Protein AF-A0A443S593-F1 (afdb_monomer_lite)

Radius of gyration: 16.6 Å; chains: 1; bounding box: 36×30×39 Å

Sequence (75 aa):
MFFMNFLTSVDVEHIICYNEDFKCSIIERFHRTLKSKMFKFFTAFNTRRYIDVLQEIVQSYNNSYHSSIKMAPNE

Secondary structure (DSSP, 8-state):
-HHHHHHHHTT--------TTTTTHHHHHHHHHHHHHHHHHHHHHT----TTTHHHHHHHHHTS-BTTTTB-TT-

Organism: NCBI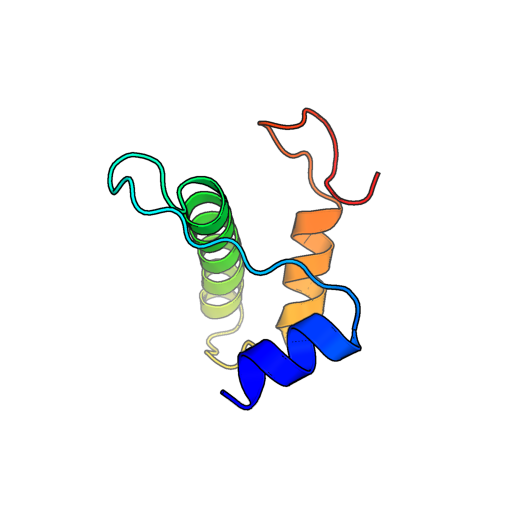:txid299467

InterPro domains:
  IPR001584 Integrase, catalytic core [PS50994] (1-75)
  IPR012337 Ribonuclease H-like superfamily [SSF53098] (25-75)
  IPR036397 Ribonuclease H superfamily [G3DSA:3.30.420.10] (2-75)

Structure (mmCIF, N/CA/C/O backbone):
data_AF-A0A443S593-F1
#
_entry.id   AF-A0A443S593-F1
#
loop_
_atom_site.group_PDB
_atom_site.id
_atom_site.type_symbol
_atom_site.label_atom_id
_atom_site.label_alt_id
_atom_site.label_comp_id
_atom_site.label_asym_id
_atom_site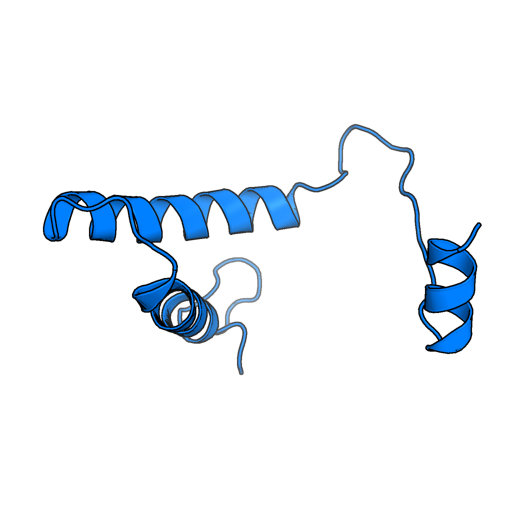.label_entity_id
_atom_site.label_seq_id
_atom_site.pdbx_PDB_ins_code
_atom_site.Cartn_x
_atom_site.Cartn_y
_atom_site.Cartn_z
_atom_site.occupancy
_atom_site.B_iso_or_equiv
_atom_site.auth_seq_id
_atom_site.auth_comp_id
_atom_site.auth_asym_id
_atom_site.auth_atom_id
_atom_site.pdbx_PDB_model_num
ATOM 1 N N . MET A 1 1 ? 26.481 -11.663 -6.145 1.00 65.19 1 MET A N 1
ATOM 2 C CA . MET A 1 1 ? 26.016 -12.091 -7.485 1.00 65.19 1 MET A CA 1
ATOM 3 C C . MET A 1 1 ? 24.737 -12.938 -7.444 1.00 65.19 1 MET A C 1
ATOM 5 O O . MET A 1 1 ? 23.937 -12.796 -8.352 1.00 65.19 1 MET A O 1
ATOM 9 N N . PHE A 1 2 ? 24.484 -13.733 -6.389 1.00 88.88 2 PHE A N 1
ATOM 10 C CA . PHE A 1 2 ? 23.288 -14.595 -6.259 1.00 88.88 2 PHE A CA 1
ATOM 11 C C . PHE A 1 2 ? 21.941 -13.901 -6.546 1.00 88.88 2 PHE A C 1
ATOM 13 O O . PHE A 1 2 ? 21.164 -14.406 -7.343 1.00 88.88 2 PHE A O 1
ATOM 20 N N . PHE A 1 3 ? 21.687 -12.724 -5.959 1.00 92.81 3 PHE A N 1
ATOM 21 C CA . PHE A 1 3 ? 20.427 -12.000 -6.174 1.00 92.81 3 PHE A CA 1
ATOM 22 C C . PHE A 1 3 ? 20.238 -11.539 -7.627 1.00 92.81 3 PHE A C 1
ATOM 24 O O . PHE A 1 3 ? 19.172 -11.742 -8.191 1.00 92.81 3 PHE A O 1
ATOM 31 N N . MET A 1 4 ? 21.281 -10.991 -8.261 1.00 91.00 4 MET A N 1
ATOM 32 C CA . MET A 1 4 ? 21.202 -10.570 -9.668 1.00 91.00 4 MET A CA 1
ATOM 33 C C . MET A 1 4 ? 20.989 -11.764 -10.595 1.00 91.00 4 MET A C 1
ATOM 35 O O . MET A 1 4 ? 20.144 -11.701 -11.478 1.00 91.00 4 MET A O 1
ATOM 39 N N . ASN A 1 5 ? 21.675 -12.881 -10.331 1.00 93.12 5 ASN A N 1
ATOM 40 C CA . ASN A 1 5 ? 21.473 -14.119 -11.084 1.00 93.12 5 ASN A CA 1
ATOM 41 C C . ASN A 1 5 ? 20.035 -14.641 -10.940 1.00 93.12 5 ASN A C 1
ATOM 43 O O . ASN A 1 5 ? 19.465 -15.123 -11.914 1.00 93.12 5 ASN A O 1
ATOM 47 N N . PHE A 1 6 ? 19.439 -14.523 -9.749 1.00 96.00 6 PHE A N 1
ATOM 48 C CA . PHE A 1 6 ? 18.032 -14.859 -9.538 1.00 96.00 6 PHE A CA 1
ATOM 49 C C . PHE A 1 6 ? 17.108 -13.957 -10.365 1.00 96.00 6 PHE A C 1
ATOM 51 O O . PHE A 1 6 ? 16.265 -14.481 -11.083 1.00 96.00 6 PHE A O 1
ATOM 58 N N . LEU A 1 7 ? 17.297 -12.633 -10.335 1.00 95.38 7 LEU A N 1
ATOM 59 C CA . LEU A 1 7 ? 16.483 -11.701 -11.128 1.00 95.38 7 LEU A CA 1
ATOM 60 C C . LEU A 1 7 ? 16.563 -11.996 -12.630 1.00 95.38 7 LEU A C 1
ATOM 62 O O . LEU A 1 7 ? 15.530 -12.088 -13.285 1.00 95.38 7 LEU A O 1
ATOM 66 N N . THR A 1 8 ? 17.764 -12.260 -13.153 1.00 93.81 8 THR A N 1
ATOM 67 C CA . THR A 1 8 ? 17.943 -12.681 -14.550 1.00 93.81 8 THR A CA 1
ATOM 68 C C . THR A 1 8 ? 17.240 -14.009 -14.843 1.00 93.81 8 THR A C 1
ATOM 70 O O . THR A 1 8 ? 16.675 -14.170 -15.917 1.00 93.81 8 THR A O 1
ATOM 73 N N . SER A 1 9 ? 17.225 -14.955 -13.896 1.00 96.38 9 SER A N 1
ATOM 74 C CA . SER A 1 9 ? 16.545 -16.248 -14.082 1.00 96.38 9 SER A CA 1
ATOM 75 C C . SER A 1 9 ? 15.016 -16.150 -14.137 1.00 96.38 9 SER A C 1
ATOM 77 O O . SER A 1 9 ? 14.383 -17.031 -14.712 1.00 96.38 9 SER A O 1
ATOM 79 N N . VAL A 1 10 ? 14.430 -15.093 -13.562 1.00 96.81 10 VAL A N 1
ATOM 80 C CA . VAL A 1 10 ? 12.978 -14.836 -13.567 1.00 96.81 10 VAL A CA 1
ATOM 81 C C . VAL A 1 10 ? 12.570 -13.721 -14.537 1.00 96.81 10 VAL A C 1
ATOM 83 O O . VAL A 1 10 ? 11.453 -13.225 -14.443 1.00 96.81 10 VAL A O 1
ATOM 86 N N . ASP A 1 11 ? 13.467 -13.333 -15.451 1.00 96.06 11 ASP A N 1
ATOM 87 C CA . ASP A 1 11 ? 13.254 -12.278 -16.455 1.00 96.06 11 ASP A CA 1
ATOM 88 C C . ASP A 1 11 ? 12.874 -10.908 -15.855 1.00 96.06 11 ASP A C 1
ATOM 90 O O . ASP A 1 11 ? 12.012 -10.185 -16.349 1.00 96.06 11 ASP A O 1
ATOM 94 N N . VAL A 1 12 ? 13.515 -10.545 -14.738 1.00 95.75 12 VAL A N 1
ATOM 95 C CA . VAL A 1 12 ? 13.326 -9.248 -14.075 1.00 95.75 12 VAL A CA 1
ATOM 96 C C . VAL A 1 12 ? 14.547 -8.360 -14.291 1.00 95.75 12 VAL A C 1
ATOM 98 O O . VAL A 1 12 ? 15.659 -8.677 -13.860 1.00 95.75 12 VAL A O 1
ATOM 101 N N . GLU A 1 13 ? 14.326 -7.197 -14.905 1.00 92.00 13 GLU A N 1
ATOM 102 C CA . GLU A 1 13 ? 15.348 -6.163 -15.054 1.00 92.00 13 GLU A CA 1
ATOM 103 C C . GLU A 1 13 ? 15.593 -5.437 -13.721 1.00 92.00 13 GLU A C 1
ATOM 105 O O . GLU A 1 13 ? 14.678 -4.905 -13.088 1.00 92.00 13 GLU A O 1
ATOM 110 N N . HIS A 1 14 ? 16.854 -5.395 -13.286 1.00 89.62 14 HIS 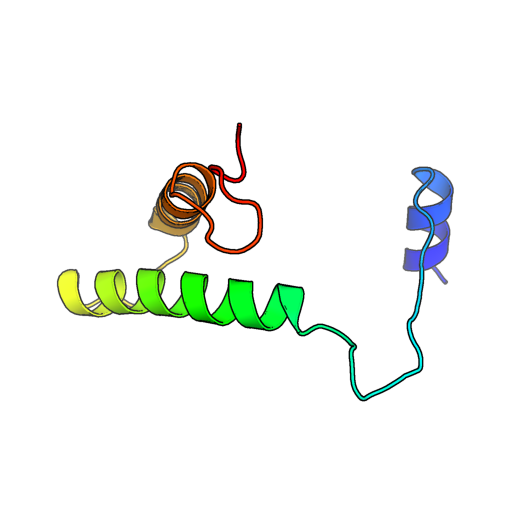A N 1
ATOM 111 C CA . HIS A 1 14 ? 17.252 -4.686 -12.075 1.00 89.62 14 HIS A CA 1
ATOM 112 C C . HIS A 1 14 ? 17.771 -3.285 -12.400 1.00 89.62 14 HIS A C 1
ATOM 114 O O . HIS A 1 14 ? 18.893 -3.122 -12.883 1.00 89.62 14 HIS A O 1
ATOM 120 N N . ILE A 1 15 ? 16.978 -2.268 -12.065 1.00 86.12 15 ILE A N 1
ATOM 121 C CA . ILE A 1 15 ? 17.318 -0.865 -12.309 1.00 86.12 15 ILE A CA 1
ATOM 122 C C . ILE A 1 15 ? 17.742 -0.197 -11.001 1.00 86.12 15 ILE A C 1
ATOM 124 O O . ILE A 1 15 ? 16.996 -0.168 -10.021 1.00 86.12 15 ILE A O 1
ATOM 128 N N . ILE A 1 16 ? 18.936 0.398 -11.006 1.00 84.56 16 ILE A N 1
ATOM 129 C CA . ILE A 1 16 ? 19.418 1.260 -9.925 1.00 84.56 16 ILE A CA 1
ATOM 130 C C . ILE A 1 16 ? 19.339 2.699 -10.419 1.00 84.56 16 ILE A C 1
ATOM 132 O O . ILE A 1 16 ? 20.073 3.107 -11.316 1.00 84.56 16 ILE A O 1
ATOM 136 N N . CYS A 1 17 ? 18.470 3.498 -9.813 1.00 77.25 17 CYS A N 1
ATOM 137 C CA . CYS A 1 17 ? 18.520 4.937 -10.028 1.00 77.25 17 CYS A CA 1
ATOM 138 C C . CYS A 1 17 ? 19.728 5.505 -9.267 1.00 77.25 17 CYS A C 1
ATOM 140 O O . CYS A 1 17 ? 19.982 5.100 -8.133 1.00 77.25 17 CYS A O 1
ATOM 142 N N . TYR A 1 18 ? 20.455 6.471 -9.841 1.00 75.75 18 TYR A N 1
ATOM 143 C CA . TYR A 1 18 ? 21.596 7.147 -9.189 1.00 75.75 18 TYR A CA 1
ATOM 144 C C . TYR A 1 18 ? 21.284 8.581 -8.725 1.00 75.75 18 TYR A C 1
ATOM 146 O O . TYR A 1 18 ? 21.868 9.020 -7.744 1.00 75.75 18 TYR A O 1
ATOM 154 N N . ASN A 1 19 ? 20.252 9.227 -9.276 1.00 72.88 19 ASN A N 1
ATOM 155 C CA . ASN A 1 19 ? 19.811 10.578 -8.896 1.00 72.88 19 ASN A CA 1
ATOM 156 C C . ASN A 1 19 ? 19.092 10.647 -7.525 1.00 72.88 19 ASN A C 1
ATOM 158 O O . ASN A 1 19 ? 17.999 10.096 -7.384 1.00 72.88 19 ASN A O 1
ATOM 162 N N . GLU A 1 20 ? 19.699 11.302 -6.533 1.00 63.53 20 GLU A N 1
ATOM 163 C CA . GLU A 1 20 ? 19.215 11.395 -5.142 1.00 63.53 20 GLU A CA 1
ATOM 164 C C . GLU A 1 20 ? 17.872 12.132 -4.985 1.00 63.53 20 GLU A C 1
ATOM 166 O O . GLU A 1 20 ? 17.092 11.761 -4.112 1.00 63.53 20 GLU A O 1
ATOM 171 N N . ASP A 1 21 ? 17.542 13.081 -5.865 1.00 62.81 21 ASP A N 1
ATOM 172 C CA . ASP A 1 21 ? 16.432 14.023 -5.644 1.00 62.81 21 ASP A CA 1
ATOM 173 C C . ASP A 1 21 ? 15.030 13.440 -5.897 1.00 62.81 21 ASP A C 1
ATOM 175 O O . ASP A 1 21 ? 14.032 13.943 -5.381 1.00 62.81 21 ASP A O 1
ATOM 179 N N . PHE A 1 22 ? 14.922 12.365 -6.686 1.00 62.16 22 PHE A N 1
ATOM 180 C CA . PHE A 1 22 ? 13.625 11.782 -7.075 1.00 62.16 22 PHE A CA 1
ATOM 181 C C . PHE A 1 22 ? 13.496 10.290 -6.786 1.00 62.16 22 PHE A C 1
ATOM 183 O O . PHE A 1 22 ? 12.472 9.674 -7.104 1.00 62.16 22 PHE A O 1
ATOM 190 N N . LYS A 1 23 ? 14.506 9.684 -6.166 1.00 70.94 23 LYS A N 1
ATOM 191 C CA . LYS A 1 23 ? 14.446 8.270 -5.827 1.00 70.94 23 LYS A CA 1
ATOM 192 C C . LYS A 1 23 ? 13.458 8.045 -4.690 1.00 70.94 23 LYS A C 1
ATOM 194 O O . LYS A 1 23 ? 13.516 8.696 -3.661 1.00 70.94 23 LYS A O 1
ATOM 199 N N . CYS A 1 24 ? 12.556 7.088 -4.876 1.00 84.94 24 CYS A N 1
ATOM 200 C CA . CYS A 1 24 ? 11.709 6.527 -3.819 1.00 84.94 24 CYS A CA 1
ATOM 201 C C . CYS A 1 24 ? 10.530 7.378 -3.303 1.00 84.94 24 CYS A C 1
ATOM 203 O O . CYS A 1 24 ? 9.755 6.875 -2.491 1.00 84.94 24 CYS A O 1
ATOM 205 N N . SER A 1 25 ? 10.273 8.583 -3.819 1.00 87.25 25 SER A N 1
ATOM 206 C CA . SER A 1 25 ? 9.133 9.413 -3.363 1.00 87.25 25 SER A CA 1
ATOM 207 C C . SER A 1 25 ? 7.763 8.702 -3.431 1.00 87.25 25 SER A C 1
ATOM 209 O O . SER A 1 25 ? 6.866 8.944 -2.613 1.00 87.25 25 SER A O 1
ATOM 211 N N . ILE A 1 26 ? 7.591 7.788 -4.394 1.00 88.62 26 ILE A N 1
ATOM 212 C CA . ILE A 1 26 ? 6.394 6.949 -4.539 1.00 88.62 26 ILE A CA 1
ATOM 213 C C . ILE A 1 26 ? 6.276 5.968 -3.364 1.00 88.62 26 ILE A C 1
ATOM 215 O O . ILE A 1 26 ? 5.244 5.953 -2.685 1.00 88.62 26 ILE A O 1
ATOM 219 N N . ILE A 1 27 ? 7.331 5.195 -3.080 1.00 91.31 27 ILE A N 1
ATOM 220 C CA . ILE A 1 27 ? 7.320 4.215 -1.986 1.00 91.31 27 ILE A CA 1
ATOM 221 C C . ILE A 1 27 ? 7.236 4.904 -0.619 1.00 91.31 27 ILE A C 1
ATOM 223 O O . ILE A 1 27 ? 6.545 4.426 0.274 1.00 91.31 27 ILE A O 1
ATOM 227 N N . GLU A 1 28 ? 7.838 6.081 -0.457 1.00 92.75 28 GLU A N 1
ATOM 228 C CA . GLU A 1 28 ? 7.738 6.875 0.770 1.00 92.75 28 GLU A CA 1
ATOM 229 C C . GLU A 1 28 ? 6.308 7.349 1.046 1.00 92.75 28 GLU A C 1
ATOM 231 O O . GLU A 1 28 ? 5.823 7.273 2.182 1.00 92.75 28 GLU A O 1
ATOM 236 N N . ARG A 1 29 ? 5.593 7.805 0.006 1.00 92.06 29 AR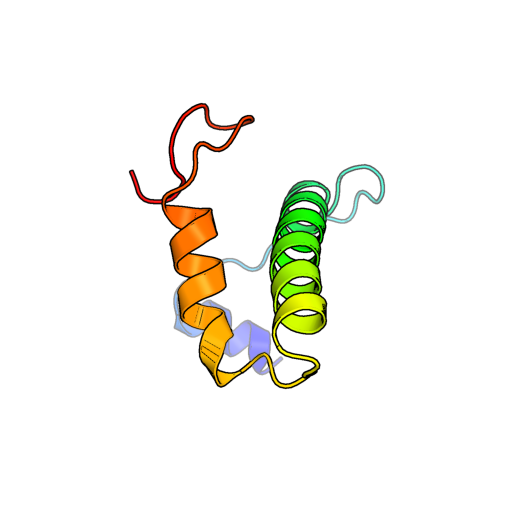G A N 1
ATOM 237 C CA . ARG A 1 29 ? 4.169 8.155 0.109 1.00 92.06 29 ARG A CA 1
ATOM 238 C C . ARG A 1 29 ? 3.342 6.939 0.520 1.00 92.06 29 ARG A C 1
ATOM 240 O O . ARG A 1 29 ? 2.510 7.067 1.418 1.00 92.06 29 ARG A O 1
ATOM 247 N N . PHE A 1 30 ? 3.593 5.779 -0.086 1.00 94.12 30 PHE A N 1
ATOM 248 C CA . PHE A 1 30 ? 2.932 4.533 0.297 1.00 94.12 30 PHE A CA 1
ATOM 249 C C . PHE A 1 30 ? 3.227 4.153 1.757 1.00 94.12 30 PHE A C 1
ATOM 251 O O . PHE A 1 30 ? 2.297 3.933 2.533 1.00 94.12 30 PHE A O 1
ATOM 258 N N . HIS A 1 31 ? 4.495 4.176 2.178 1.00 95.50 31 HIS A N 1
ATOM 259 C CA . HIS A 1 31 ? 4.903 3.872 3.550 1.00 95.50 31 HIS A CA 1
ATOM 260 C C . HIS A 1 31 ? 4.228 4.776 4.582 1.00 95.50 31 HIS A C 1
ATOM 262 O O . HIS A 1 31 ? 3.819 4.295 5.640 1.00 95.50 31 HIS A O 1
ATOM 268 N N . ARG A 1 32 ? 4.073 6.074 4.295 1.00 95.81 32 ARG A N 1
ATOM 269 C CA . ARG A 1 32 ? 3.345 6.997 5.177 1.00 95.81 32 ARG A CA 1
ATOM 270 C C . ARG A 1 32 ? 1.879 6.585 5.336 1.00 95.81 32 ARG A C 1
ATOM 272 O O . ARG A 1 32 ? 1.378 6.560 6.460 1.00 95.81 32 ARG A O 1
ATOM 279 N N . THR A 1 33 ? 1.208 6.231 4.240 1.00 95.75 33 THR A N 1
ATOM 280 C CA . THR A 1 33 ? -0.186 5.759 4.261 1.00 95.75 33 THR A CA 1
ATOM 281 C C . THR A 1 33 ? -0.328 4.451 5.037 1.00 95.75 33 THR A C 1
ATOM 283 O O . THR A 1 33 ? -1.189 4.349 5.914 1.00 95.75 33 THR A O 1
ATOM 286 N N . LEU A 1 34 ? 0.545 3.476 4.767 1.00 96.69 34 LEU A N 1
ATOM 287 C CA . LEU A 1 34 ? 0.552 2.182 5.443 1.00 96.69 34 LEU A CA 1
ATOM 288 C C . LEU A 1 34 ? 0.771 2.351 6.951 1.00 96.69 34 LEU A C 1
ATOM 290 O O . LEU A 1 34 ? -0.040 1.879 7.746 1.00 96.69 34 LEU A O 1
ATOM 294 N N . LYS A 1 35 ? 1.800 3.114 7.350 1.00 96.38 35 LYS A N 1
ATOM 295 C CA . LYS A 1 35 ? 2.066 3.426 8.761 1.00 96.38 35 LYS A CA 1
ATOM 296 C C . LYS A 1 35 ? 0.863 4.095 9.419 1.00 96.38 35 LYS A C 1
ATOM 298 O O . LYS A 1 35 ? 0.473 3.677 10.500 1.00 96.38 35 LYS A O 1
ATOM 303 N N . SER A 1 36 ? 0.236 5.082 8.778 1.00 97.06 36 SER A N 1
ATOM 304 C CA . SER A 1 36 ? -0.944 5.752 9.343 1.00 97.06 36 SER A CA 1
ATOM 305 C C . SER A 1 36 ? -2.087 4.771 9.639 1.00 97.06 36 SER A C 1
ATOM 307 O O . SER A 1 36 ? -2.672 4.826 10.721 1.00 97.06 36 SER A O 1
ATOM 309 N N . LYS A 1 37 ? -2.376 3.833 8.725 1.00 96.06 37 LYS A N 1
ATOM 310 C CA . LYS A 1 37 ? -3.384 2.783 8.951 1.00 96.06 37 LYS A CA 1
ATOM 311 C C . LYS A 1 37 ? -2.978 1.836 10.088 1.00 96.06 37 LYS A C 1
ATOM 313 O O . LYS A 1 37 ? -3.792 1.578 10.970 1.00 96.06 37 LYS A O 1
ATOM 318 N N . MET A 1 38 ? -1.721 1.388 10.114 1.00 96.88 38 MET A N 1
ATOM 319 C CA . MET A 1 38 ? -1.199 0.526 11.183 1.00 96.88 38 MET A CA 1
ATOM 320 C C . MET A 1 38 ? -1.279 1.198 12.558 1.00 96.88 38 MET A C 1
ATOM 322 O O . MET A 1 38 ? -1.724 0.576 13.513 1.00 96.88 38 MET A O 1
ATOM 326 N N . PHE A 1 39 ? -0.914 2.479 12.668 1.00 97.06 39 PHE A N 1
ATOM 327 C CA . PHE A 1 39 ? -0.965 3.205 13.939 1.00 97.06 39 PHE A CA 1
ATOM 328 C C . PHE A 1 39 ? -2.391 3.368 14.469 1.00 97.06 39 PHE A C 1
ATOM 330 O O . PHE A 1 39 ? -2.597 3.223 15.669 1.00 97.06 39 PHE A O 1
ATOM 337 N N . LYS A 1 40 ? -3.386 3.582 13.598 1.00 96.25 40 LYS A N 1
ATOM 338 C CA . LYS A 1 40 ? -4.800 3.577 14.015 1.00 96.25 40 LYS A CA 1
ATOM 339 C C . LYS A 1 40 ? -5.199 2.236 14.631 1.00 96.25 40 LYS A C 1
ATOM 341 O O . LYS A 1 40 ? -5.823 2.218 15.687 1.00 96.25 40 LYS A O 1
ATOM 346 N N . PHE A 1 41 ? -4.801 1.129 14.003 1.00 96.88 41 PHE A N 1
ATOM 347 C CA . PHE A 1 41 ? -5.029 -0.214 14.538 1.00 96.88 41 PHE A CA 1
ATOM 348 C C . PHE A 1 41 ? -4.313 -0.419 15.881 1.00 96.88 41 PHE A C 1
ATOM 350 O O . PHE A 1 41 ? -4.930 -0.854 16.850 1.00 96.88 41 PHE A O 1
ATOM 357 N N . PHE A 1 42 ? -3.039 -0.034 15.980 1.00 97.44 42 PHE A N 1
ATOM 358 C CA . PHE A 1 42 ? -2.273 -0.157 17.221 1.00 97.44 42 PHE A CA 1
ATOM 359 C C . PHE A 1 42 ? -2.921 0.580 18.388 1.00 97.44 42 PHE A C 1
ATOM 361 O O . PHE A 1 42 ? -3.012 0.030 19.483 1.00 97.44 42 PHE A O 1
ATOM 368 N N . THR A 1 43 ? -3.401 1.801 18.148 1.00 97.69 43 THR A N 1
ATOM 369 C CA . THR A 1 43 ? -4.108 2.590 19.158 1.00 97.69 43 THR A CA 1
ATOM 370 C C . THR A 1 43 ? -5.449 1.963 19.534 1.00 97.69 43 THR A C 1
ATOM 372 O O . THR A 1 43 ? -5.768 1.907 20.716 1.00 97.69 43 THR A O 1
ATOM 375 N N . ALA A 1 44 ? -6.219 1.466 18.562 1.00 97.19 44 ALA A N 1
ATOM 376 C CA . ALA A 1 44 ? -7.545 0.902 18.815 1.00 97.19 44 ALA A CA 1
ATOM 377 C C . ALA A 1 44 ? -7.505 -0.423 19.596 1.00 97.19 44 ALA A C 1
ATOM 379 O O . ALA A 1 44 ? -8.352 -0.654 20.452 1.00 97.19 44 ALA A O 1
ATOM 380 N N . PHE A 1 45 ? -6.517 -1.279 19.324 1.00 96.19 45 PHE A N 1
ATOM 381 C CA . PHE A 1 45 ? -6.430 -2.627 19.899 1.00 96.19 45 PHE A CA 1
ATOM 382 C C . PHE A 1 45 ? -5.344 -2.769 20.975 1.00 96.19 45 PHE A C 1
ATOM 384 O O . PHE A 1 45 ? -5.097 -3.874 21.452 1.00 96.19 45 PHE A O 1
ATOM 391 N N . ASN A 1 46 ? -4.677 -1.667 21.344 1.00 96.88 46 ASN A N 1
ATOM 392 C CA . ASN A 1 46 ? -3.566 -1.631 22.300 1.00 96.88 46 ASN A CA 1
ATOM 393 C C . ASN A 1 46 ? -2.522 -2.740 22.053 1.00 96.88 46 ASN A C 1
ATOM 395 O O . ASN A 1 46 ? -2.085 -3.451 22.958 1.00 96.88 46 ASN A O 1
ATOM 399 N N . THR A 1 47 ? -2.147 -2.918 20.790 1.00 96.00 47 THR A N 1
ATOM 400 C CA . THR A 1 47 ? -1.235 -3.975 20.345 1.00 96.00 47 THR A CA 1
ATOM 401 C C . THR A 1 47 ? -0.214 -3.421 19.367 1.00 96.00 47 THR A C 1
ATOM 403 O O . THR A 1 47 ? -0.432 -2.401 18.718 1.00 96.00 47 THR A O 1
ATOM 406 N N . ARG A 1 48 ? 0.921 -4.108 19.244 1.00 94.19 48 ARG A N 1
ATOM 407 C CA . ARG A 1 48 ? 1.933 -3.850 18.206 1.00 94.19 48 ARG A CA 1
ATOM 408 C C . ARG A 1 48 ? 2.061 -5.002 17.214 1.00 94.19 48 ARG A C 1
ATOM 410 O O . ARG A 1 48 ? 2.827 -4.904 16.257 1.00 94.19 48 ARG A O 1
ATOM 417 N N . ARG A 1 49 ? 1.330 -6.102 17.429 1.00 95.38 49 ARG A N 1
ATOM 418 C CA . ARG A 1 49 ? 1.315 -7.240 16.510 1.00 95.38 49 ARG A CA 1
ATOM 419 C C . ARG A 1 49 ? 0.457 -6.873 15.301 1.00 95.38 49 ARG A C 1
ATOM 421 O O . ARG A 1 49 ? -0.762 -6.907 15.368 1.00 95.38 49 ARG A O 1
ATOM 428 N N . TYR A 1 50 ? 1.112 -6.489 14.209 1.00 95.12 50 TYR A N 1
ATOM 429 C CA . TYR A 1 50 ? 0.449 -6.147 12.945 1.00 95.12 50 TYR A CA 1
ATOM 430 C C . TYR A 1 50 ? 0.336 -7.324 11.978 1.00 95.12 50 TYR A C 1
ATOM 432 O O . TYR A 1 50 ? -0.401 -7.224 11.007 1.00 95.12 50 TYR A O 1
ATOM 440 N N . ILE A 1 51 ? 1.093 -8.402 12.202 1.00 96.75 51 ILE A N 1
ATOM 441 C CA . ILE A 1 51 ? 1.230 -9.509 11.243 1.00 96.75 51 ILE A CA 1
ATOM 442 C C . ILE A 1 51 ? -0.136 -10.115 10.903 1.00 96.75 51 ILE A C 1
ATOM 444 O O . ILE A 1 51 ? -0.394 -10.385 9.735 1.00 96.75 51 ILE A O 1
ATOM 448 N N . ASP A 1 52 ? -1.022 -10.244 11.894 1.00 94.69 52 ASP A N 1
ATOM 449 C CA . ASP A 1 52 ? -2.352 -10.838 11.707 1.00 94.69 52 ASP A CA 1
ATOM 450 C C . ASP A 1 52 ? -3.283 -9.969 10.852 1.00 94.69 52 ASP A C 1
ATOM 452 O O . ASP A 1 52 ? -4.156 -10.493 10.177 1.00 94.69 52 ASP A O 1
ATOM 456 N N . VAL A 1 53 ? -3.079 -8.647 10.851 1.00 95.81 53 VAL A N 1
ATOM 457 C CA . VAL A 1 53 ? -3.968 -7.679 10.182 1.00 95.81 53 VAL A CA 1
ATOM 458 C C . VAL A 1 53 ? -3.326 -7.003 8.973 1.00 95.81 53 VAL A C 1
ATOM 460 O O . VAL A 1 53 ? -3.947 -6.172 8.313 1.00 95.81 53 VAL A O 1
ATOM 463 N N . LEU A 1 54 ? -2.067 -7.324 8.663 1.00 96.44 54 LEU A N 1
ATOM 464 C CA . LEU A 1 54 ? -1.322 -6.663 7.593 1.00 96.44 54 LEU A CA 1
ATOM 465 C C . LEU A 1 54 ? -2.027 -6.822 6.243 1.00 96.44 54 LEU A C 1
ATOM 467 O O . LEU A 1 54 ? -2.120 -5.853 5.491 1.00 96.44 54 LEU A O 1
ATOM 471 N N . GLN A 1 55 ? -2.558 -8.015 5.965 1.00 97.19 55 GLN A N 1
ATOM 472 C CA . GLN A 1 55 ? -3.293 -8.283 4.728 1.00 97.19 55 GLN A CA 1
ATOM 473 C C . GLN A 1 55 ? -4.559 -7.429 4.621 1.00 97.19 55 GLN A C 1
ATOM 475 O O . GLN A 1 55 ? -4.780 -6.794 3.593 1.00 97.19 55 GLN A O 1
ATOM 480 N N . GLU A 1 56 ? -5.336 -7.313 5.699 1.00 96.81 56 GLU A N 1
ATOM 481 C CA . GLU A 1 56 ? -6.539 -6.470 5.734 1.00 96.81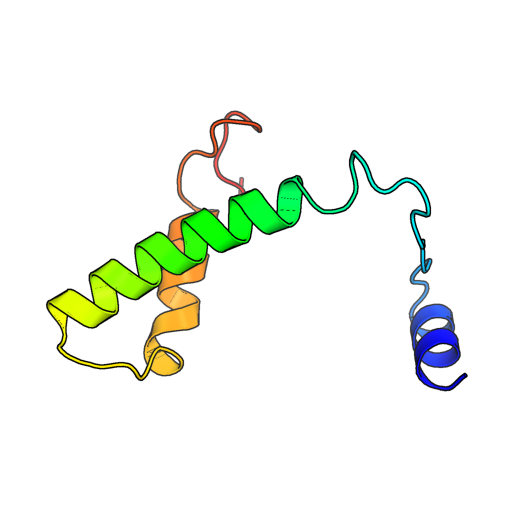 56 GLU A CA 1
ATOM 482 C C . GLU A 1 56 ? -6.203 -4.985 5.531 1.00 96.81 56 GLU A C 1
ATOM 484 O O . GLU A 1 56 ? -6.884 -4.267 4.795 1.00 96.81 56 GLU A O 1
ATOM 489 N N . ILE A 1 57 ? -5.106 -4.512 6.133 1.00 96.94 57 ILE A N 1
ATOM 490 C CA . ILE A 1 57 ? -4.630 -3.134 5.966 1.00 96.94 57 ILE A CA 1
ATOM 491 C C . 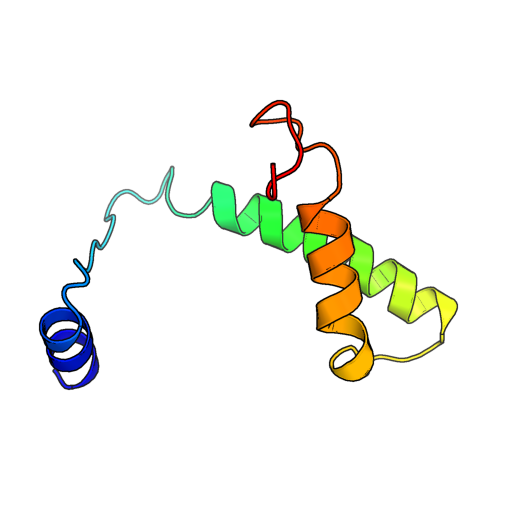ILE A 1 57 ? -4.232 -2.859 4.507 1.00 96.94 57 ILE A C 1
ATOM 493 O O . ILE A 1 57 ? -4.570 -1.796 3.971 1.00 96.94 57 ILE A O 1
ATOM 497 N N . VAL A 1 58 ? -3.530 -3.795 3.861 1.00 96.81 58 VAL A N 1
ATOM 498 C CA . VAL A 1 58 ? -3.122 -3.681 2.451 1.00 96.81 58 VAL A CA 1
ATOM 499 C C . VAL A 1 58 ? -4.341 -3.733 1.534 1.00 96.81 58 VAL A C 1
ATOM 501 O O . VAL A 1 58 ? -4.486 -2.868 0.672 1.00 96.81 58 VAL A O 1
ATOM 504 N N . GLN A 1 59 ? -5.270 -4.661 1.766 1.00 97.31 59 GLN A N 1
ATOM 505 C CA . GLN A 1 59 ? -6.518 -4.752 1.011 1.00 97.31 59 GLN A CA 1
ATOM 506 C C . GLN A 1 59 ? -7.354 -3.472 1.148 1.00 97.31 59 GLN A C 1
ATOM 508 O O . GLN A 1 59 ? -7.904 -2.976 0.166 1.00 97.31 59 GLN A O 1
ATOM 513 N N . SER A 1 60 ? -7.392 -2.873 2.341 1.00 96.56 60 SER A N 1
ATOM 514 C CA . SER A 1 60 ? -8.028 -1.572 2.554 1.00 96.56 60 SER A CA 1
ATOM 515 C C . SER A 1 60 ? -7.382 -0.466 1.714 1.00 96.56 60 SER A C 1
ATOM 517 O O . SER A 1 60 ? -8.099 0.376 1.183 1.00 96.56 60 SER A O 1
ATOM 519 N N . TYR A 1 61 ? -6.051 -0.426 1.585 1.00 96.31 61 TYR A N 1
ATOM 520 C CA . TYR A 1 61 ? -5.371 0.546 0.719 1.00 96.31 61 TYR A CA 1
ATOM 521 C C . TYR A 1 61 ? -5.670 0.299 -0.764 1.00 96.31 61 TYR A C 1
ATOM 523 O O . TYR A 1 61 ? -6.052 1.234 -1.461 1.00 96.31 61 TYR A O 1
ATOM 531 N N . ASN A 1 62 ? -5.557 -0.951 -1.211 1.00 97.00 62 ASN A N 1
ATOM 532 C CA . ASN A 1 62 ? -5.727 -1.348 -2.608 1.00 97.00 62 ASN A CA 1
ATOM 533 C C . ASN A 1 62 ? -7.143 -1.096 -3.153 1.00 97.00 62 ASN A C 1
ATOM 535 O O . ASN A 1 62 ? -7.302 -0.895 -4.350 1.00 97.00 62 ASN A O 1
ATOM 539 N N . ASN A 1 63 ? -8.152 -1.050 -2.280 1.00 97.50 63 ASN A N 1
ATOM 540 C CA . ASN A 1 63 ? -9.540 -0.750 -2.647 1.00 97.50 63 ASN A CA 1
ATOM 541 C C . ASN A 1 63 ? -9.966 0.693 -2.307 1.00 97.50 63 ASN A C 1
ATOM 543 O O . ASN A 1 63 ? -11.128 1.053 -2.472 1.00 97.50 63 ASN A O 1
ATOM 547 N N . SER A 1 64 ? -9.061 1.525 -1.780 1.00 96.06 64 SER A N 1
ATOM 548 C CA . SER A 1 64 ? -9.347 2.934 -1.484 1.00 96.06 64 SER A CA 1
ATOM 549 C C . SER A 1 64 ? -8.946 3.822 -2.658 1.00 96.06 64 SER A C 1
ATOM 551 O O . SER A 1 64 ? -7.916 3.597 -3.288 1.00 96.06 64 SER A O 1
ATOM 553 N N . TYR A 1 65 ? -9.695 4.902 -2.883 1.00 96.38 65 TYR A N 1
ATOM 554 C CA . TYR A 1 65 ? -9.352 5.904 -3.892 1.00 96.38 65 TYR A CA 1
ATOM 555 C C . TYR A 1 65 ? -7.937 6.467 -3.689 1.00 96.38 65 TYR A C 1
ATOM 557 O O . TYR A 1 65 ? -7.612 7.017 -2.630 1.00 96.38 65 TYR A O 1
ATOM 565 N N . HIS A 1 66 ? -7.101 6.382 -4.723 1.00 95.88 66 HIS A N 1
ATOM 566 C CA . HIS A 1 66 ? -5.733 6.873 -4.696 1.00 95.88 66 HIS A CA 1
ATOM 567 C C . HIS A 1 66 ? -5.600 8.185 -5.477 1.00 95.88 66 HIS A C 1
ATOM 569 O O . HIS A 1 66 ? -5.683 8.236 -6.704 1.00 95.88 66 HIS A O 1
ATOM 575 N N . SER A 1 67 ? -5.311 9.274 -4.762 1.00 92.88 67 SER A N 1
ATOM 576 C CA . SER A 1 67 ? -5.379 10.641 -5.300 1.00 92.88 67 SER A CA 1
ATOM 577 C C . SER A 1 67 ? -4.468 10.931 -6.499 1.00 92.88 67 SER A C 1
ATOM 579 O O . SER A 1 67 ? -4.811 11.808 -7.295 1.00 92.88 67 SER A O 1
ATOM 581 N N . SER A 1 68 ? -3.338 10.225 -6.642 1.00 91.94 68 SER A N 1
ATOM 582 C CA . SER A 1 68 ? -2.420 10.385 -7.784 1.00 91.94 68 SER A CA 1
ATOM 583 C C . SER A 1 68 ? -2.864 9.649 -9.050 1.00 91.94 68 SER A C 1
ATOM 585 O O . SER A 1 68 ? -2.691 10.198 -10.128 1.00 91.94 68 SER A O 1
ATOM 587 N N . ILE A 1 69 ? -3.437 8.445 -8.926 1.00 94.25 69 ILE A N 1
ATOM 588 C CA . ILE A 1 69 ? -3.861 7.617 -10.075 1.00 94.25 69 ILE A CA 1
ATOM 589 C C . ILE A 1 69 ? -5.359 7.766 -10.373 1.00 94.25 69 ILE A C 1
ATOM 591 O O . ILE A 1 69 ? -5.838 7.257 -11.372 1.00 94.25 69 ILE A O 1
ATOM 595 N N . LYS A 1 70 ? -6.092 8.499 -9.522 1.00 96.50 70 LYS A N 1
ATOM 596 C CA . LYS A 1 70 ? -7.516 8.838 -9.672 1.00 96.50 70 LYS A CA 1
ATOM 597 C C . LYS A 1 70 ? -8.475 7.641 -9.687 1.00 96.50 70 LYS A C 1
ATOM 599 O O . LYS A 1 70 ? -9.616 7.804 -10.099 1.00 96.50 70 LYS A O 1
ATOM 604 N N . MET A 1 71 ? -8.042 6.501 -9.157 1.00 96.62 71 MET A N 1
ATOM 605 C CA . MET A 1 71 ? -8.829 5.276 -9.005 1.00 96.62 71 MET A CA 1
ATOM 606 C C . MET A 1 71 ? -8.320 4.451 -7.819 1.00 96.62 71 MET A C 1
ATOM 608 O O . MET A 1 71 ? -7.356 4.858 -7.156 1.00 96.62 71 MET A O 1
ATOM 612 N N . ALA A 1 72 ? -8.972 3.332 -7.506 1.00 97.06 72 ALA A N 1
ATOM 613 C CA . ALA A 1 72 ? -8.425 2.386 -6.539 1.00 97.06 72 ALA A CA 1
ATOM 614 C C . ALA A 1 72 ? -7.239 1.615 -7.161 1.00 97.06 72 ALA A C 1
ATOM 616 O O . ALA A 1 72 ? -7.294 1.280 -8.339 1.00 97.06 72 ALA A O 1
ATOM 617 N N . PRO A 1 73 ? -6.155 1.321 -6.416 1.00 96.19 73 PRO A N 1
ATOM 618 C CA . PRO A 1 73 ? -5.009 0.586 -6.964 1.00 96.19 73 PRO A CA 1
ATOM 619 C C . PRO A 1 73 ? -5.311 -0.810 -7.533 1.00 96.19 73 PRO A C 1
ATOM 621 O O . PRO A 1 73 ? -4.482 -1.339 -8.262 1.00 96.19 73 PRO A O 1
ATOM 624 N N . ASN A 1 74 ? -6.435 -1.420 -7.151 1.00 96.25 74 ASN A N 1
ATOM 625 C CA . ASN A 1 74 ? -6.859 -2.756 -7.581 1.00 96.25 74 ASN A CA 1
ATOM 626 C C . ASN A 1 74 ? -7.971 -2.739 -8.647 1.00 96.25 74 ASN A C 1
ATOM 628 O O . ASN A 1 74 ? -8.616 -3.765 -8.859 1.00 96.25 74 ASN A O 1
ATOM 632 N N . GLU A 1 75 ? -8.242 -1.578 -9.244 1.00 90.25 75 GLU A N 1
ATOM 633 C CA . GLU A 1 75 ? -9.120 -1.444 -10.415 1.00 90.25 75 GLU A CA 1
ATOM 634 C C . GLU A 1 75 ? -8.365 -1.630 -11.736 1.00 90.25 75 GLU A C 1
ATOM 636 O O . GLU A 1 75 ? -7.149 -1.329 -11.783 1.00 90.25 75 GLU A O 1
#

Foldseek 3Di:
DVVVVVCVVVVHDDDDDPDPPPPCPVVVVVVVQLVVLLVVVCVVVVDNPCVVCSVVSVVVQQQDQDPVVRHRVVD

pLDDT: mean 91.9, std 8.72, range [62.16, 97.69]